Protein AF-A0A526YDB3-F1 (afdb_monomer)

Mean predicted aligned error: 4.97 Å

Foldseek 3Di:
DDDLVVVCVVVVHDSVVSVVVLVVCVVLPQWDQDVPPGIDGDDDPPVVLVVLVVVLVVLLVLLQVLLVVQADPVLVVQLVVLVVQLVVCVVVVNPPSNLVSVLSNSLSSNVSSVPPVSSVVNNSSCVSCSVVVPD

Solvent-accessible surface area (backbone atoms only — not comparable to full-atom values): 7270 Å² total; per-residue (Å²): 119,48,51,51,66,62,51,11,63,74,70,75,49,60,53,65,66,42,50,52,51,52,51,53,36,31,75,54,63,49,27,47,78,43,88,100,67,42,33,33,74,62,79,74,56,70,69,58,51,50,56,51,51,56,56,44,51,55,49,52,50,51,25,47,57,37,14,78,77,56,51,48,76,69,41,51,53,50,33,53,51,27,46,53,48,25,52,51,21,54,74,69,67,35,65,70,56,23,52,57,28,46,54,50,26,53,51,38,38,26,58,22,24,76,38,70,68,59,31,52,52,47,53,51,54,48,64,57,42,47,80,76,70,69,125

Radius of gyration: 17.91 Å; Cα contacts (8 Å, |Δi|>4): 137; chains: 1; bounding box: 37×36×48 Å

pLDDT: mean 93.48, std 6.58, range [51.34, 98.69]

Secondary structure (DSSP, 8-state):
-B-HHHHHHHHT--HHHHHHHHHHHHHTTSEEEETTTEEEE----HHHHHHHHHHHHHHHHHHHHHHHHH--HHHHHHHHHHHHHHHHHHHTT-HHHHHHHHHHHHHHHHHHTT-HHHHHHHHHHHHHHHHHH--

Structure (mmCIF, N/CA/C/O backbone):
data_AF-A0A526YDB3-F1
#
_entry.id   AF-A0A526YDB3-F1
#
loop_
_atom_site.group_PDB
_atom_site.id
_atom_site.type_symbol
_atom_site.label_atom_id
_atom_site.label_alt_id
_atom_site.label_comp_id
_atom_site.label_asym_id
_atom_site.label_entity_id
_atom_site.label_seq_id
_atom_site.pdbx_PDB_ins_code
_atom_site.Cartn_x
_atom_site.Cartn_y
_atom_site.Cartn_z
_atom_site.occupancy
_atom_site.B_iso_or_equiv
_atom_site.auth_seq_id
_atom_site.auth_comp_id
_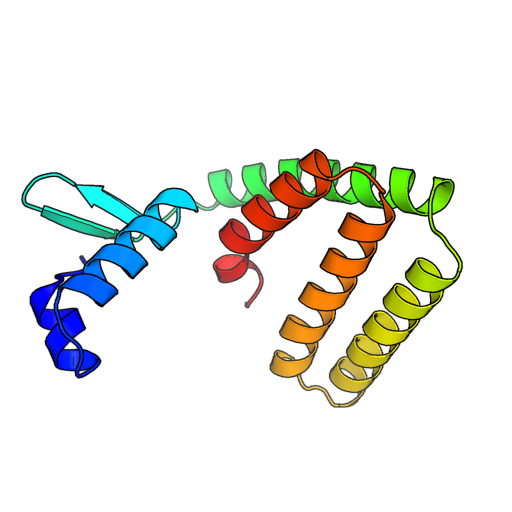atom_site.auth_asym_id
_atom_site.auth_atom_id
_atom_site.pdbx_PDB_model_num
ATOM 1 N N . ARG A 1 1 ? -17.055 -0.868 20.026 1.00 83.81 1 ARG A N 1
ATOM 2 C CA . ARG A 1 1 ? -16.321 0.164 20.805 1.00 83.81 1 ARG A CA 1
ATOM 3 C C . ARG A 1 1 ? -14.997 -0.436 21.244 1.00 83.81 1 ARG A C 1
ATOM 5 O O . ARG A 1 1 ? -15.008 -1.572 21.694 1.00 83.81 1 ARG A O 1
ATOM 12 N N . LEU A 1 2 ? -13.902 0.299 21.093 1.00 86.25 2 LEU A N 1
ATOM 13 C CA . LEU A 1 2 ? -12.552 -0.113 21.462 1.00 86.25 2 LEU A CA 1
ATOM 14 C C . LEU A 1 2 ? -12.124 0.667 22.709 1.00 86.25 2 LEU A C 1
ATOM 16 O O . LEU A 1 2 ? -12.065 1.899 22.688 1.00 86.25 2 LEU A O 1
ATOM 20 N N . ASP A 1 3 ? -11.890 -0.058 23.799 1.00 89.81 3 ASP A N 1
ATOM 21 C CA . ASP A 1 3 ? -11.459 0.490 25.083 1.00 89.81 3 ASP A CA 1
ATOM 22 C C . ASP A 1 3 ? -9.959 0.241 25.283 1.00 89.81 3 ASP A C 1
ATOM 24 O O . ASP A 1 3 ? -9.503 -0.898 25.188 1.00 89.81 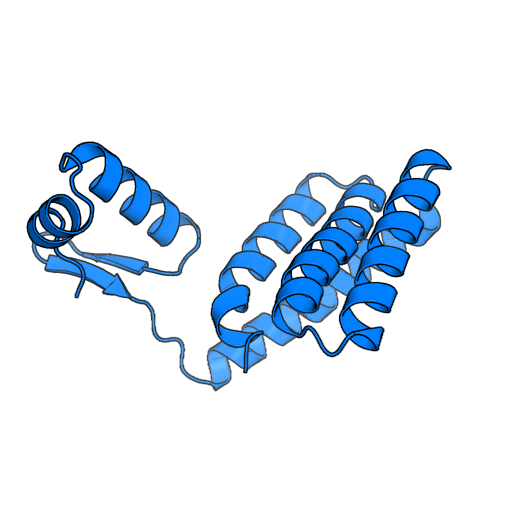3 ASP A O 1
ATOM 28 N N . GLU A 1 4 ? -9.188 1.302 25.543 1.00 89.69 4 GLU A N 1
ATOM 29 C CA . GLU A 1 4 ? -7.726 1.212 25.660 1.00 89.69 4 GLU A CA 1
ATOM 30 C C . GLU A 1 4 ? -7.283 0.231 26.750 1.00 89.69 4 GLU A C 1
ATOM 32 O O . GLU A 1 4 ? -6.298 -0.480 26.565 1.00 89.69 4 GLU A O 1
ATOM 37 N N . VAL A 1 5 ? -7.993 0.193 27.883 1.00 90.31 5 VAL A N 1
ATOM 38 C CA . VAL A 1 5 ? -7.622 -0.647 29.029 1.00 90.31 5 VAL A CA 1
ATOM 39 C C . VAL A 1 5 ? -7.888 -2.107 28.698 1.00 90.31 5 VAL A C 1
ATOM 41 O O . VAL A 1 5 ? -7.014 -2.947 28.890 1.00 90.31 5 VAL A O 1
ATOM 44 N N . GLN A 1 6 ? -9.056 -2.407 28.126 1.00 92.25 6 GLN A N 1
ATOM 45 C CA . GLN A 1 6 ? -9.386 -3.774 27.716 1.00 92.25 6 GLN A CA 1
ATOM 46 C C . GLN A 1 6 ? -8.430 -4.300 26.639 1.00 92.25 6 GLN A C 1
ATOM 48 O O . GLN A 1 6 ? -8.013 -5.456 26.699 1.00 92.25 6 GLN A O 1
ATOM 53 N N . LEU A 1 7 ? -8.058 -3.461 25.667 1.00 93.00 7 LEU A N 1
ATOM 54 C CA . LEU A 1 7 ? -7.099 -3.833 24.626 1.00 93.00 7 LEU A CA 1
ATOM 55 C C . LEU A 1 7 ? -5.690 -4.035 25.198 1.00 93.00 7 LEU A C 1
ATOM 57 O O . LEU A 1 7 ? -5.036 -5.011 24.841 1.00 93.00 7 LEU A O 1
ATOM 61 N N . ALA A 1 8 ? -5.248 -3.171 26.116 1.00 94.12 8 ALA A N 1
ATOM 62 C CA . ALA A 1 8 ? -3.959 -3.304 26.794 1.00 94.12 8 ALA A CA 1
ATOM 63 C C . ALA A 1 8 ? -3.859 -4.641 27.543 1.00 94.12 8 ALA A C 1
ATOM 65 O O . ALA A 1 8 ? -2.905 -5.391 27.347 1.00 94.12 8 ALA A O 1
ATOM 66 N N . THR A 1 9 ? -4.896 -4.995 28.312 1.00 95.50 9 THR A N 1
ATOM 67 C CA . THR A 1 9 ? -4.978 -6.294 28.992 1.00 95.50 9 THR A CA 1
ATOM 68 C C . THR A 1 9 ? -4.987 -7.458 28.004 1.00 95.50 9 THR A C 1
ATOM 70 O O . THR A 1 9 ? -4.236 -8.410 28.188 1.00 95.50 9 THR A O 1
ATOM 73 N N . ARG A 1 10 ? -5.798 -7.388 26.940 1.00 95.06 10 ARG A N 1
ATOM 74 C CA . ARG A 1 10 ? -5.915 -8.466 25.945 1.00 95.06 10 ARG A CA 1
ATOM 75 C C . ARG A 1 10 ? -4.596 -8.762 25.233 1.00 95.06 10 ARG A C 1
ATOM 77 O O . ARG A 1 10 ? -4.306 -9.923 24.970 1.00 95.06 10 ARG A O 1
ATOM 84 N N . PHE A 1 11 ? -3.837 -7.725 24.890 1.00 95.00 11 PHE A N 1
ATOM 85 C CA . PHE A 1 11 ? -2.586 -7.859 24.143 1.00 95.00 11 PHE A CA 1
ATOM 86 C C . PHE A 1 11 ? -1.340 -7.909 25.038 1.00 95.00 11 PHE A C 1
ATOM 88 O O . PHE A 1 11 ? -0.236 -8.015 24.514 1.00 95.00 11 PHE A O 1
ATOM 95 N N . GLY A 1 12 ? -1.491 -7.852 26.367 1.00 95.50 12 GLY A N 1
ATOM 96 C CA . GLY A 1 12 ? -0.369 -7.929 27.309 1.00 95.50 12 GLY A CA 1
ATOM 97 C C . GLY A 1 12 ? 0.593 -6.740 27.224 1.00 95.50 12 GLY A C 1
ATOM 98 O O . GLY A 1 12 ? 1.784 -6.889 27.485 1.00 95.50 12 GLY A O 1
ATOM 99 N N . VAL A 1 13 ? 0.094 -5.563 26.840 1.00 95.94 13 VAL A N 1
ATOM 100 C CA . VAL A 1 13 ? 0.889 -4.340 26.639 1.00 95.94 13 VAL A CA 1
ATOM 101 C C . VAL A 1 13 ? 0.380 -3.197 27.516 1.00 95.94 13 VAL A C 1
ATOM 103 O O . VAL A 1 13 ? -0.687 -3.278 28.120 1.00 95.94 13 VAL A O 1
ATOM 106 N N . SER A 1 14 ? 1.135 -2.098 27.597 1.00 95.25 14 SER A N 1
ATOM 107 C CA . SER A 1 14 ? 0.676 -0.886 28.281 1.00 95.25 14 SER A CA 1
ATOM 108 C C . SER A 1 14 ? -0.348 -0.107 27.437 1.00 95.25 14 SER A C 1
ATOM 110 O O . SER A 1 14 ? -0.604 -0.409 26.272 1.00 95.25 14 SER A O 1
ATOM 112 N N . ARG A 1 15 ? -0.957 0.932 28.019 1.00 93.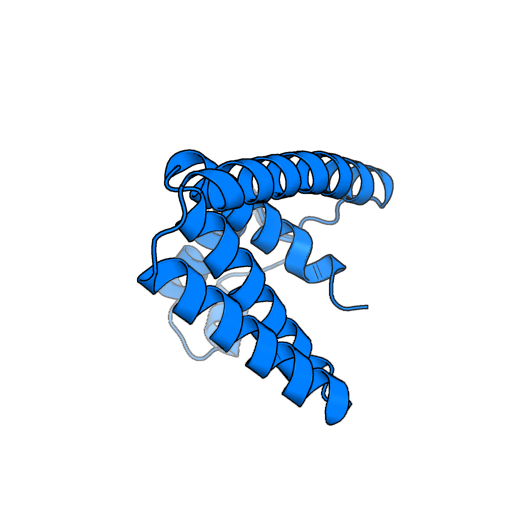44 15 ARG A N 1
ATOM 113 C CA . ARG A 1 15 ? -1.956 1.762 27.320 1.00 93.44 15 ARG A CA 1
ATOM 114 C C . ARG A 1 15 ? -1.366 2.625 26.202 1.00 93.44 15 ARG A C 1
ATOM 116 O O . ARG A 1 15 ? -2.073 2.934 25.249 1.00 93.44 15 ARG A O 1
ATOM 123 N N . THR A 1 16 ? -0.099 3.019 26.312 1.00 93.38 16 THR A N 1
ATOM 124 C CA . THR A 1 16 ? 0.587 3.868 25.326 1.00 93.38 16 THR A CA 1
ATOM 125 C C . THR A 1 16 ? 0.612 3.251 23.919 1.00 93.38 16 THR A C 1
ATOM 127 O O . THR A 1 16 ? 0.058 3.882 23.020 1.00 93.38 16 THR A O 1
ATOM 130 N N . PRO A 1 17 ? 1.123 2.020 23.700 1.00 94.62 17 PRO A N 1
ATOM 131 C CA . PRO A 1 17 ? 1.137 1.407 22.370 1.00 94.62 17 PRO A CA 1
ATOM 132 C C . PRO A 1 17 ? -0.273 1.158 21.821 1.00 94.62 17 PRO A C 1
ATOM 134 O O . PRO A 1 17 ? -0.503 1.283 20.623 1.00 94.62 17 PRO A O 1
ATOM 137 N N . VAL A 1 18 ? -1.252 0.869 22.686 1.00 94.38 18 VAL A N 1
ATOM 138 C CA . VAL A 1 18 ? -2.659 0.746 22.270 1.00 94.38 18 VAL A CA 1
ATOM 139 C C . VAL A 1 18 ? -3.191 2.076 21.745 1.00 94.38 18 VAL A C 1
ATOM 141 O O . VAL A 1 18 ? -3.829 2.119 20.695 1.00 94.38 18 VAL A O 1
ATOM 144 N N . ARG A 1 19 ? -2.927 3.174 22.458 1.00 91.31 19 ARG A N 1
ATOM 145 C CA . ARG A 1 19 ? -3.350 4.512 22.046 1.00 91.31 19 ARG A CA 1
ATOM 146 C C . ARG A 1 19 ? -2.692 4.928 20.732 1.00 91.31 19 ARG A C 1
ATOM 148 O O . ARG A 1 19 ? -3.382 5.452 19.864 1.00 91.31 19 ARG A O 1
ATOM 155 N N . GLU A 1 20 ? -1.399 4.665 20.566 1.00 93.75 20 GLU A N 1
ATOM 156 C CA . GLU A 1 20 ? -0.675 4.929 19.317 1.00 93.75 20 GLU A CA 1
ATOM 157 C C . GLU A 1 20 ? -1.258 4.129 18.147 1.00 93.75 20 GLU A C 1
ATOM 159 O O . GLU A 1 20 ? -1.538 4.704 17.096 1.00 93.75 20 GLU A O 1
ATOM 164 N N . ALA A 1 21 ? -1.546 2.840 18.347 1.00 93.44 21 ALA A N 1
ATOM 165 C CA . ALA A 1 21 ? -2.200 2.012 17.337 1.00 93.44 21 ALA A CA 1
ATOM 166 C C . ALA A 1 21 ? -3.592 2.553 16.962 1.00 93.44 21 ALA A C 1
ATOM 168 O O . ALA A 1 21 ? -3.918 2.660 15.781 1.00 93.44 21 ALA A O 1
ATOM 169 N N . LEU A 1 22 ? -4.405 2.967 17.942 1.00 92.81 22 LEU A N 1
ATOM 170 C CA . LEU A 1 22 ? -5.711 3.586 17.680 1.00 92.81 22 LEU A CA 1
ATOM 171 C C . LEU A 1 22 ? -5.584 4.922 16.932 1.00 92.81 22 LEU A C 1
ATOM 173 O O . LEU A 1 22 ? -6.403 5.208 16.061 1.00 92.81 22 LEU A O 1
ATOM 177 N N . MET A 1 23 ? -4.560 5.727 17.229 1.00 91.38 23 MET A N 1
ATOM 178 C CA . MET A 1 23 ? -4.278 6.963 16.493 1.00 91.38 23 MET A CA 1
ATOM 179 C C . MET A 1 23 ? -3.869 6.684 15.044 1.00 91.38 23 MET A C 1
ATOM 181 O O . MET A 1 23 ? -4.348 7.371 14.143 1.00 91.38 23 MET A O 1
ATOM 185 N N . GLN A 1 24 ? -3.053 5.656 14.801 1.00 90.62 24 GLN A N 1
ATOM 186 C CA . GLN A 1 24 ? -2.693 5.228 13.447 1.00 90.62 24 GLN A CA 1
ATOM 187 C C . GLN A 1 24 ? -3.921 4.741 12.670 1.00 90.62 24 GLN A C 1
ATOM 189 O O . GLN A 1 24 ? -4.136 5.176 11.541 1.00 90.62 24 GLN A O 1
ATOM 194 N N . LEU A 1 25 ? -4.772 3.917 13.290 1.00 90.50 25 LEU A N 1
ATOM 195 C CA . LEU A 1 25 ? -6.034 3.459 12.698 1.00 90.50 25 LEU A CA 1
ATOM 196 C C . LEU A 1 25 ? -6.987 4.625 12.391 1.00 90.50 25 LEU A C 1
ATOM 198 O O . LEU A 1 25 ? -7.702 4.593 11.389 1.00 90.50 25 LEU A O 1
ATOM 202 N N . ASN A 1 26 ? -6.995 5.660 13.235 1.00 90.56 26 ASN A N 1
ATOM 203 C CA . ASN A 1 26 ? -7.793 6.863 13.012 1.00 90.56 26 ASN A CA 1
ATOM 204 C C . ASN A 1 26 ? -7.256 7.679 11.834 1.00 90.56 26 ASN A C 1
ATOM 206 O O . ASN A 1 26 ? -8.033 8.142 11.005 1.00 90.56 26 ASN A O 1
ATOM 210 N N . ALA A 1 27 ? -5.932 7.811 11.721 1.00 86.31 27 ALA A N 1
ATOM 211 C CA . ALA A 1 27 ? -5.289 8.515 10.614 1.00 86.31 27 ALA A CA 1
ATOM 212 C C . ALA A 1 27 ? -5.589 7.872 9.248 1.00 86.31 27 ALA A C 1
ATOM 214 O O . ALA A 1 27 ? -5.742 8.587 8.263 1.00 86.31 27 ALA A O 1
ATOM 215 N N . ILE A 1 28 ? -5.735 6.542 9.191 1.00 83.94 28 ILE A N 1
ATOM 216 C CA . ILE A 1 28 ? -6.11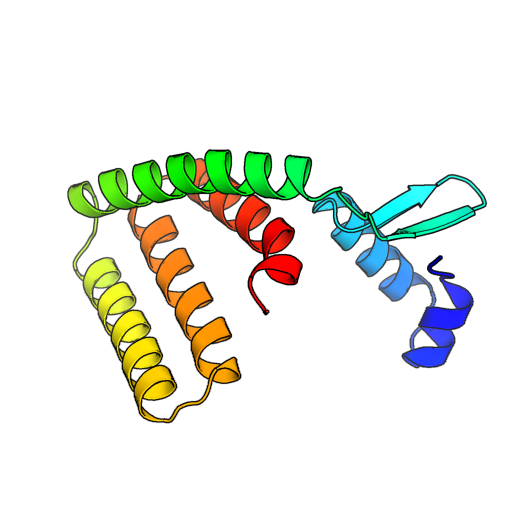8 5.821 7.962 1.00 83.94 28 ILE A CA 1
ATOM 217 C C . ILE A 1 28 ? -7.637 5.632 7.802 1.00 83.94 28 ILE A C 1
ATOM 219 O O . ILE A 1 28 ? -8.085 4.997 6.849 1.00 83.94 28 ILE A O 1
ATOM 223 N N . GLY A 1 29 ? -8.445 6.192 8.708 1.00 84.81 29 GLY A N 1
ATOM 224 C CA . GLY A 1 29 ? -9.904 6.193 8.602 1.00 84.81 29 GLY A CA 1
ATOM 225 C C . GLY A 1 29 ? -10.568 4.832 8.819 1.00 84.81 29 GLY A C 1
ATOM 226 O O . GLY A 1 29 ? -11.626 4.591 8.236 1.00 84.81 29 GLY A O 1
ATOM 227 N N . LEU A 1 30 ? -9.966 3.960 9.638 1.00 86.75 30 LEU A N 1
ATOM 228 C CA . LEU A 1 30 ? -10.556 2.684 10.075 1.00 86.75 30 LEU A CA 1
ATOM 229 C C . LEU A 1 30 ? -11.271 2.791 11.426 1.00 86.75 30 LEU A C 1
ATOM 231 O O . LEU A 1 30 ? -12.194 2.028 11.712 1.00 86.75 30 LEU A O 1
ATOM 235 N N . VAL A 1 31 ? -10.859 3.739 12.267 1.00 91.81 31 VAL A N 1
ATOM 236 C CA . VAL A 1 31 ? -11.551 4.056 13.520 1.00 91.81 31 VAL A CA 1
ATOM 237 C C . VAL A 1 31 ? -11.773 5.557 13.640 1.00 91.81 31 VAL A C 1
ATOM 239 O O . VAL A 1 31 ? -11.067 6.352 13.032 1.00 91.81 31 VAL A O 1
ATOM 242 N N . GLU A 1 32 ? -12.741 5.940 14.457 1.00 90.44 32 GLU A N 1
ATOM 243 C CA . GLU A 1 32 ? -12.999 7.313 14.864 1.00 90.44 32 GLU A CA 1
ATOM 244 C C . GLU A 1 32 ? -12.743 7.430 16.372 1.00 90.44 32 GLU A C 1
ATOM 246 O O . GLU A 1 32 ? -13.378 6.737 17.178 1.00 90.44 32 GLU A O 1
ATOM 251 N N . ILE A 1 33 ? -11.808 8.293 16.774 1.00 89.69 33 ILE A N 1
ATOM 252 C CA . ILE A 1 33 ? -11.558 8.595 18.189 1.00 89.69 33 ILE A CA 1
ATOM 253 C C . ILE A 1 33 ? -12.548 9.663 18.654 1.00 89.69 33 ILE A C 1
ATOM 255 O O . ILE A 1 33 ? -12.489 10.815 18.228 1.00 89.69 33 ILE A O 1
ATOM 259 N N . ARG A 1 34 ? -13.435 9.300 19.587 1.00 85.56 34 ARG A N 1
ATOM 260 C CA . ARG A 1 34 ? -14.429 10.218 20.156 1.00 85.56 34 ARG A CA 1
ATOM 261 C C . ARG A 1 34 ? -14.036 10.660 21.570 1.00 85.56 34 ARG A C 1
ATOM 263 O O . ARG A 1 34 ? -13.762 9.802 22.420 1.00 85.56 34 ARG A O 1
ATOM 270 N N . PRO A 1 35 ? -14.070 11.972 21.884 1.00 80.06 35 PRO A N 1
ATOM 271 C CA . PRO A 1 35 ? -13.769 12.468 23.225 1.00 80.06 35 PRO A CA 1
ATOM 272 C C . PRO A 1 35 ? -14.591 11.745 24.297 1.00 80.06 35 PRO A C 1
ATOM 274 O O . PRO A 1 35 ? -15.810 11.622 24.179 1.00 80.06 35 PRO A O 1
ATOM 277 N N . ARG A 1 36 ? -13.918 11.251 25.346 1.00 76.06 36 ARG A N 1
ATOM 278 C CA . ARG A 1 36 ? -14.516 10.525 26.491 1.00 76.06 36 ARG A CA 1
ATOM 279 C C . ARG A 1 36 ? -15.270 9.228 26.140 1.00 76.06 36 ARG A C 1
ATOM 281 O O . ARG A 1 36 ? -15.879 8.635 27.023 1.00 76.06 36 ARG A O 1
ATOM 288 N N . ARG A 1 37 ? -15.246 8.777 24.880 1.00 69.62 37 ARG A N 1
ATOM 289 C CA . ARG A 1 37 ? -15.980 7.586 24.406 1.00 69.62 37 ARG A CA 1
ATOM 290 C C . ARG A 1 37 ? -15.077 6.479 23.852 1.00 69.62 37 ARG A C 1
ATOM 292 O O . ARG A 1 37 ? -15.569 5.381 23.588 1.00 69.62 37 ARG A O 1
ATOM 299 N N . GLY A 1 38 ? -13.772 6.732 23.752 1.00 83.00 38 GLY A N 1
ATOM 300 C CA . GLY A 1 38 ? -12.796 5.795 23.192 1.00 83.00 38 GLY A CA 1
ATOM 301 C C . GLY A 1 38 ? -12.826 5.795 21.664 1.00 83.00 38 GLY A C 1
ATOM 302 O O . GLY A 1 38 ? -13.278 6.765 21.053 1.00 83.00 38 GLY A O 1
ATOM 303 N N . ALA A 1 39 ? -12.351 4.713 21.048 1.00 90.94 39 ALA A N 1
ATOM 304 C CA . ALA A 1 39 ? -12.362 4.560 19.595 1.00 90.94 39 ALA A CA 1
ATOM 305 C C . ALA A 1 39 ? -13.555 3.709 19.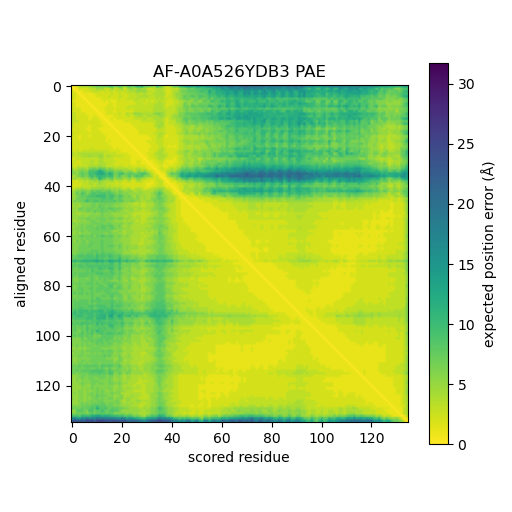125 1.00 90.94 39 ALA A C 1
ATOM 307 O O . ALA A 1 39 ? -13.983 2.758 19.790 1.00 90.94 39 ALA A O 1
ATOM 308 N N . VAL A 1 40 ? -14.112 4.046 17.966 1.00 91.06 40 VAL A N 1
ATOM 309 C CA . VAL A 1 40 ? -15.213 3.316 17.321 1.00 91.06 40 VAL A CA 1
ATOM 310 C C . VAL A 1 40 ? -14.754 2.881 15.937 1.00 91.06 40 VAL A C 1
ATOM 312 O O . VAL A 1 40 ? -14.165 3.679 15.225 1.00 91.06 40 VAL A O 1
ATOM 315 N N . VAL A 1 41 ? -14.993 1.622 15.568 1.00 89.62 41 VAL A N 1
ATOM 316 C CA . VAL A 1 41 ? -14.692 1.129 14.216 1.00 89.62 41 VAL A CA 1
ATOM 317 C C . VAL A 1 41 ? -15.627 1.817 13.229 1.00 89.62 41 VAL A C 1
ATOM 319 O O . VAL A 1 41 ? -16.825 1.913 13.493 1.00 89.62 41 VAL A O 1
ATOM 322 N N . ILE A 1 42 ? -15.073 2.323 12.131 1.00 87.50 42 ILE A N 1
ATOM 323 C CA . ILE A 1 42 ? -15.863 2.912 11.054 1.00 87.50 42 ILE A CA 1
ATOM 324 C C . ILE A 1 42 ? -16.518 1.774 10.272 1.00 87.50 42 ILE A C 1
ATOM 326 O O . ILE A 1 42 ? -15.844 0.836 9.855 1.00 87.50 42 ILE A O 1
ATOM 330 N N . ASP A 1 43 ? -17.828 1.882 10.076 1.00 83.75 43 ASP A N 1
ATOM 331 C CA . ASP A 1 43 ? -18.618 0.983 9.237 1.00 83.75 43 ASP A CA 1
ATOM 332 C C . ASP A 1 43 ? -19.212 1.808 8.083 1.00 83.75 43 ASP A C 1
ATOM 334 O O . ASP A 1 43 ? -20.274 2.423 8.231 1.00 83.75 43 ASP A O 1
ATOM 338 N N . PRO A 1 44 ? -18.466 1.978 6.975 1.00 84.25 44 PRO A N 1
ATOM 339 C CA . PRO A 1 44 ? -18.973 2.670 5.810 1.00 84.25 44 PRO A CA 1
ATOM 340 C C . PRO A 1 44 ? -20.050 1.795 5.169 1.00 84.25 44 PRO A C 1
ATOM 342 O O . PRO A 1 44 ? -19.811 0.636 4.841 1.00 84.25 44 PRO A O 1
ATOM 345 N N . GLY A 1 45 ? -21.236 2.364 4.952 1.00 89.88 45 GLY A N 1
ATOM 346 C CA . GLY A 1 45 ? -22.280 1.667 4.205 1.00 89.88 45 GLY A CA 1
ATOM 347 C C . GLY A 1 45 ? -21.795 1.266 2.799 1.00 89.88 45 GLY A C 1
ATOM 348 O O . GLY A 1 45 ? -20.900 1.926 2.257 1.00 89.88 45 GLY A O 1
ATOM 349 N N . PRO A 1 46 ? -22.406 0.247 2.164 1.00 90.62 46 PRO A N 1
ATOM 350 C CA . PRO A 1 46 ? -21.946 -0.305 0.885 1.00 90.62 46 PRO A CA 1
ATOM 351 C C . PRO A 1 46 ? -21.704 0.751 -0.199 1.00 90.62 46 PRO A C 1
ATOM 353 O O . PRO A 1 46 ? -20.700 0.701 -0.899 1.00 90.62 46 PRO A O 1
ATOM 356 N N . HIS A 1 47 ? -22.574 1.761 -0.284 1.00 94.06 47 HIS A N 1
ATOM 357 C CA . HIS A 1 47 ? -22.435 2.862 -1.238 1.00 94.06 47 HIS A CA 1
ATOM 358 C C . HIS A 1 47 ? -21.096 3.602 -1.109 1.00 94.06 47 HIS A C 1
ATOM 360 O O . HIS A 1 47 ? -20.430 3.843 -2.110 1.00 94.06 47 HIS A O 1
ATOM 366 N N . ARG A 1 48 ? -20.654 3.890 0.120 1.00 92.69 48 ARG A N 1
ATOM 367 C CA . ARG A 1 48 ? -19.384 4.580 0.361 1.00 92.69 48 ARG A CA 1
ATOM 368 C C . ARG A 1 48 ? -18.182 3.709 0.003 1.00 92.69 48 ARG A C 1
ATOM 370 O O . ARG A 1 48 ? -17.164 4.229 -0.442 1.00 92.69 48 ARG A O 1
ATOM 377 N N . ILE A 1 49 ? -18.294 2.397 0.198 1.00 92.75 49 ILE A N 1
ATOM 378 C CA . ILE A 1 49 ? -17.259 1.444 -0.215 1.00 92.75 49 ILE A CA 1
ATOM 379 C C . ILE A 1 49 ? -17.130 1.452 -1.743 1.00 92.75 49 ILE A C 1
ATOM 381 O O . ILE A 1 49 ? -16.010 1.518 -2.245 1.00 92.75 49 ILE A O 1
ATOM 385 N N . PHE A 1 50 ? -18.249 1.467 -2.477 1.00 94.50 50 PHE A N 1
ATOM 386 C CA . PHE A 1 50 ? -18.232 1.593 -3.938 1.00 94.50 50 PHE A CA 1
ATOM 387 C C . PHE A 1 50 ? -17.560 2.891 -4.401 1.00 94.50 50 PHE A C 1
ATOM 389 O O . PHE A 1 50 ? -16.626 2.811 -5.192 1.00 94.50 50 PHE A O 1
ATOM 396 N N . GLU A 1 51 ? -17.928 4.050 -3.842 1.00 96.00 51 GLU A N 1
ATOM 397 C CA . GLU A 1 51 ? -17.268 5.336 -4.154 1.00 96.00 51 GLU A CA 1
ATOM 398 C C . GLU A 1 51 ? -15.746 5.269 -3.939 1.00 96.00 51 GLU A C 1
ATOM 400 O O . GLU A 1 51 ? -14.951 5.794 -4.718 1.00 96.00 51 GLU A O 1
ATOM 405 N N . MET A 1 52 ? -15.309 4.608 -2.864 1.00 94.94 52 MET A N 1
ATOM 406 C CA . MET A 1 52 ? -13.886 4.439 -2.581 1.00 94.94 52 MET A CA 1
ATOM 407 C C . MET A 1 52 ? -13.191 3.546 -3.616 1.00 94.94 52 MET A C 1
ATOM 409 O O . MET A 1 52 ? -12.048 3.831 -3.971 1.00 94.94 52 MET A O 1
ATOM 413 N N . PHE A 1 53 ? -13.849 2.494 -4.111 1.00 95.62 53 PHE A N 1
ATOM 414 C CA . PHE A 1 53 ? -13.319 1.666 -5.199 1.00 95.62 53 PHE A CA 1
ATOM 415 C C . PHE A 1 53 ? -13.287 2.404 -6.542 1.00 95.62 53 PHE A C 1
ATOM 417 O O . PHE A 1 53 ? -12.332 2.211 -7.290 1.00 95.62 53 PHE A O 1
ATOM 424 N N . GLU A 1 54 ? -14.255 3.277 -6.830 1.00 97.44 54 GLU A N 1
ATOM 425 C CA . GLU A 1 54 ? -14.238 4.132 -8.027 1.00 97.44 54 GLU A CA 1
ATOM 426 C C . GLU A 1 54 ? -13.010 5.050 -8.026 1.00 97.44 54 GLU A C 1
ATOM 428 O O . GLU A 1 54 ? -12.239 5.067 -8.983 1.00 97.44 54 GLU A O 1
ATOM 433 N N . VAL A 1 55 ? -12.758 5.746 -6.912 1.00 97.88 55 VAL A N 1
ATOM 434 C CA . VAL A 1 55 ? -11.554 6.583 -6.763 1.00 97.88 55 VAL A CA 1
ATOM 435 C C . VAL A 1 55 ? -10.282 5.740 -6.858 1.00 97.88 55 VAL A C 1
ATOM 437 O O . VAL A 1 55 ? -9.296 6.161 -7.461 1.00 97.88 55 VAL A O 1
ATOM 440 N N . MET A 1 56 ? -10.291 4.540 -6.278 1.00 97.44 56 MET A N 1
ATOM 441 C CA . MET A 1 56 ? -9.145 3.641 -6.333 1.00 97.44 56 MET A CA 1
ATOM 442 C C . MET A 1 56 ? -8.805 3.219 -7.760 1.00 97.44 56 MET A C 1
ATOM 444 O O . MET A 1 56 ? -7.630 3.212 -8.116 1.00 97.44 56 MET A O 1
ATOM 448 N N . ALA A 1 57 ? -9.812 2.904 -8.577 1.00 97.50 57 ALA A N 1
ATOM 449 C CA . ALA A 1 57 ? -9.611 2.524 -9.970 1.00 97.50 57 ALA A CA 1
ATOM 450 C C . ALA A 1 57 ? -8.890 3.630 -10.760 1.00 97.50 57 ALA A C 1
ATOM 452 O O . ALA A 1 57 ? -7.938 3.343 -11.484 1.00 97.50 57 ALA A O 1
ATOM 453 N N . GLU A 1 58 ? -9.271 4.893 -10.555 1.00 98.38 58 GLU A N 1
ATOM 454 C CA . GLU A 1 58 ? -8.622 6.043 -11.199 1.00 98.38 58 GLU A CA 1
ATOM 455 C C . GLU A 1 58 ? -7.174 6.244 -10.725 1.00 98.38 58 GLU A C 1
ATOM 457 O O . GLU A 1 58 ? -6.268 6.460 -11.535 1.00 98.38 58 GLU A O 1
ATOM 462 N N . LEU A 1 59 ? -6.924 6.130 -9.415 1.00 98.38 59 LEU A N 1
ATOM 463 C CA . LEU A 1 59 ? -5.574 6.262 -8.860 1.00 98.38 59 LEU A CA 1
ATOM 464 C C . LEU A 1 59 ? -4.644 5.138 -9.334 1.00 98.38 59 LEU A C 1
ATOM 466 O O . LEU A 1 59 ? -3.512 5.405 -9.748 1.00 98.38 59 LEU A O 1
ATOM 470 N N . GLU A 1 60 ? -5.110 3.888 -9.311 1.00 98.00 60 GLU A N 1
ATOM 471 C CA . GLU A 1 60 ? -4.336 2.743 -9.797 1.00 98.00 60 GLU A CA 1
ATOM 472 C C . GLU A 1 60 ? -4.124 2.804 -11.315 1.00 98.00 60 GLU A C 1
ATOM 474 O O . GLU A 1 60 ? -3.023 2.513 -11.786 1.00 98.00 60 GLU A O 1
ATOM 479 N N . GLY A 1 61 ? -5.126 3.250 -12.079 1.00 98.44 61 GLY A N 1
ATOM 480 C CA . GLY A 1 61 ? -5.015 3.467 -13.521 1.00 98.44 61 GLY A CA 1
ATOM 481 C C . GLY A 1 61 ? -3.961 4.520 -13.871 1.00 98.44 61 GLY A C 1
ATOM 482 O O . GLY A 1 61 ? -3.104 4.292 -14.734 1.00 98.44 61 GLY A O 1
ATOM 483 N N . LEU A 1 62 ? -3.953 5.649 -13.154 1.00 98.69 62 LEU A N 1
ATOM 484 C CA . LEU A 1 62 ? -2.917 6.670 -13.300 1.00 98.69 62 LEU A CA 1
ATOM 485 C C . LEU A 1 62 ? -1.533 6.127 -12.919 1.00 98.69 62 LEU A C 1
ATOM 487 O O . LEU A 1 62 ? -0.567 6.353 -13.653 1.00 98.69 62 LEU A O 1
ATOM 491 N N . ALA A 1 63 ? -1.429 5.387 -11.811 1.00 98.62 63 ALA A N 1
ATOM 492 C CA . ALA A 1 63 ? -0.170 4.792 -11.369 1.00 98.62 63 ALA A CA 1
ATOM 493 C C . ALA A 1 63 ? 0.383 3.813 -12.413 1.00 98.62 63 ALA A C 1
ATOM 495 O O . ALA A 1 63 ? 1.559 3.906 -12.762 1.00 98.62 63 ALA A O 1
ATOM 496 N N . GLY A 1 64 ? -0.464 2.946 -12.974 1.00 98.44 64 GLY A N 1
ATOM 497 C CA . GLY A 1 64 ? -0.096 2.021 -14.046 1.00 98.44 64 GLY A CA 1
ATOM 498 C C . GLY A 1 64 ? 0.351 2.735 -15.324 1.00 98.44 64 GLY A C 1
ATOM 499 O O . GLY A 1 64 ? 1.395 2.401 -15.884 1.00 98.44 64 GLY A O 1
ATOM 500 N N . SER A 1 65 ? -0.380 3.768 -15.758 1.00 98.62 65 SER A N 1
ATOM 501 C CA . SER A 1 65 ? -0.032 4.571 -16.942 1.00 98.62 65 SER A CA 1
ATOM 502 C C . SER A 1 65 ? 1.317 5.284 -16.792 1.00 98.62 65 SER A C 1
ATOM 504 O O . SER A 1 65 ? 2.136 5.289 -17.716 1.00 98.62 65 SER A O 1
ATOM 506 N N . LEU A 1 66 ? 1.579 5.867 -15.619 1.00 98.69 66 LEU A N 1
ATOM 507 C CA . LEU A 1 66 ? 2.862 6.498 -15.321 1.00 98.69 66 LEU A CA 1
ATOM 508 C C . LEU A 1 66 ? 3.984 5.467 -15.203 1.00 98.69 66 LEU A C 1
ATOM 510 O O . LEU A 1 66 ? 5.059 5.699 -15.755 1.00 98.69 66 LEU A O 1
ATOM 514 N N . ALA A 1 67 ? 3.729 4.330 -14.551 1.00 98.56 67 ALA A N 1
ATOM 515 C CA . ALA A 1 67 ? 4.700 3.251 -14.416 1.00 98.56 67 ALA A CA 1
ATOM 516 C C . ALA A 1 67 ? 5.143 2.731 -15.781 1.00 98.56 67 ALA A C 1
ATOM 518 O O . ALA A 1 67 ? 6.335 2.697 -16.065 1.00 98.56 67 ALA A O 1
ATOM 519 N N . ALA A 1 68 ? 4.200 2.453 -16.683 1.00 98.12 68 ALA A N 1
ATOM 520 C CA . ALA A 1 68 ? 4.499 1.996 -18.038 1.00 98.12 68 ALA A CA 1
ATOM 521 C C . ALA A 1 68 ? 5.415 2.954 -18.825 1.00 98.12 68 ALA A C 1
ATOM 523 O O . ALA A 1 68 ? 6.168 2.514 -19.689 1.00 98.12 68 ALA A O 1
ATOM 524 N N . ARG A 1 69 ? 5.371 4.261 -18.532 1.00 98.06 69 ARG A N 1
ATOM 525 C CA . ARG A 1 69 ? 6.196 5.282 -19.201 1.00 98.06 69 ARG A CA 1
ATOM 526 C C . ARG A 1 69 ? 7.536 5.548 -18.516 1.00 98.06 69 ARG A C 1
ATOM 528 O O . ARG A 1 69 ? 8.414 6.124 -19.150 1.00 98.06 69 ARG A O 1
ATOM 535 N N . ARG A 1 70 ? 7.660 5.234 -17.225 1.00 98.12 70 ARG A N 1
ATOM 536 C CA . ARG A 1 70 ? 8.765 5.695 -16.367 1.00 98.12 70 ARG A CA 1
ATOM 537 C C . ARG A 1 70 ? 9.583 4.572 -15.743 1.00 98.12 70 ARG A C 1
ATOM 539 O O . ARG A 1 70 ? 10.606 4.873 -15.138 1.00 98.12 70 ARG A O 1
ATOM 546 N N . PHE A 1 71 ? 9.132 3.324 -15.843 1.00 97.38 71 PHE A N 1
ATOM 547 C CA . PHE A 1 71 ? 9.789 2.208 -15.176 1.00 97.38 71 PHE A CA 1
ATOM 548 C C . PHE A 1 71 ? 11.258 2.069 -15.604 1.00 97.38 71 PHE A C 1
ATOM 550 O O . PHE A 1 71 ? 11.630 2.304 -16.754 1.00 97.38 71 PH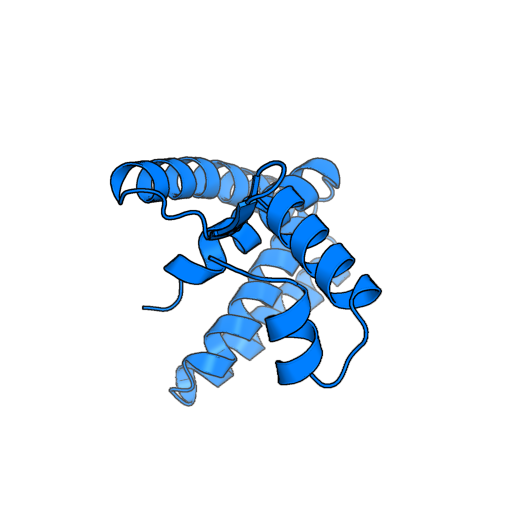E A O 1
ATOM 557 N N . THR A 1 72 ? 12.082 1.643 -14.655 1.00 98.56 72 THR A N 1
ATOM 558 C CA . THR A 1 72 ? 13.473 1.229 -14.856 1.00 98.56 72 THR A CA 1
ATOM 559 C C . THR A 1 72 ? 13.569 -0.296 -14.961 1.00 98.56 72 THR A C 1
ATOM 561 O O . THR A 1 72 ? 12.650 -1.018 -14.571 1.00 98.56 72 THR A O 1
ATOM 564 N N . ASP A 1 73 ? 14.706 -0.834 -15.406 1.00 98.25 73 ASP A N 1
ATOM 565 C CA . ASP A 1 73 ? 14.917 -2.293 -15.416 1.00 98.25 73 ASP A CA 1
ATOM 566 C C . ASP A 1 73 ? 14.806 -2.924 -14.014 1.00 98.25 73 ASP A C 1
ATOM 568 O O . ASP A 1 73 ? 14.343 -4.061 -13.865 1.00 98.25 73 ASP A O 1
ATOM 572 N N . ALA A 1 74 ? 15.170 -2.171 -12.970 1.00 98.38 74 ALA A N 1
ATOM 573 C CA . ALA A 1 74 ? 14.996 -2.585 -11.580 1.00 98.38 74 ALA A CA 1
ATOM 574 C C . ALA A 1 74 ? 13.508 -2.665 -11.190 1.00 98.38 74 ALA A C 1
ATOM 576 O O . ALA A 1 74 ? 13.084 -3.641 -10.563 1.00 98.38 74 ALA A O 1
ATOM 577 N N . ASP A 1 75 ? 12.699 -1.692 -11.618 1.00 98.38 75 ASP A N 1
ATOM 578 C CA . ASP A 1 75 ? 11.248 -1.710 -11.407 1.00 98.38 75 ASP A CA 1
ATOM 579 C C . ASP A 1 75 ? 10.610 -2.897 -12.128 1.00 98.38 75 ASP A C 1
ATOM 581 O O . ASP A 1 75 ? 9.837 -3.643 -11.530 1.00 98.38 75 ASP A O 1
ATOM 585 N N . ARG A 1 76 ? 10.989 -3.131 -13.393 1.00 97.81 76 ARG A N 1
ATOM 586 C CA . ARG A 1 76 ? 10.510 -4.276 -14.179 1.00 97.81 76 ARG A CA 1
ATOM 587 C C . ARG A 1 76 ? 10.811 -5.593 -13.476 1.00 97.81 76 ARG A C 1
ATOM 589 O O . ARG A 1 76 ? 9.927 -6.436 -13.354 1.00 97.81 76 ARG A O 1
ATOM 596 N N . THR A 1 77 ? 12.041 -5.759 -12.997 1.00 98.38 77 THR A N 1
ATOM 597 C CA . THR A 1 77 ? 12.457 -6.955 -12.251 1.00 98.38 77 THR A CA 1
ATOM 598 C C . THR A 1 77 ? 11.607 -7.140 -10.993 1.00 98.38 77 THR A C 1
ATOM 600 O O . THR A 1 77 ? 11.125 -8.239 -10.729 1.00 98.38 77 THR A O 1
ATOM 603 N N . THR A 1 78 ? 11.362 -6.058 -10.252 1.00 98.38 78 THR A N 1
ATOM 604 C CA . THR A 1 78 ? 10.558 -6.081 -9.021 1.00 98.38 78 THR A CA 1
ATOM 605 C C . THR A 1 78 ? 9.095 -6.433 -9.293 1.00 98.38 78 THR A C 1
ATOM 607 O O . THR A 1 78 ? 8.531 -7.276 -8.596 1.00 98.38 78 THR A O 1
ATOM 610 N N . ILE A 1 79 ? 8.486 -5.829 -10.318 1.00 98.44 79 ILE A N 1
ATOM 611 C CA . ILE A 1 79 ? 7.095 -6.088 -10.715 1.00 98.44 79 ILE A CA 1
ATOM 612 C C . ILE A 1 79 ? 6.931 -7.541 -11.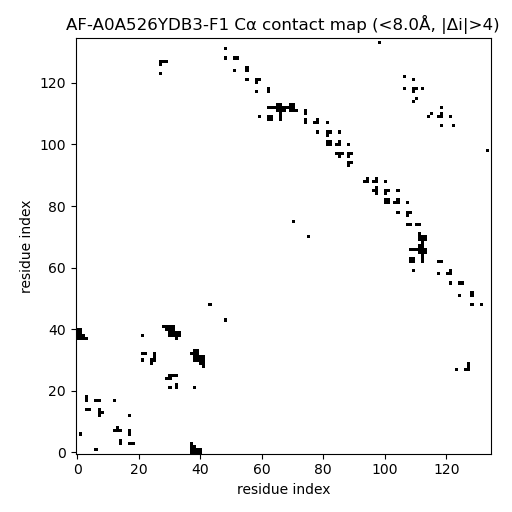170 1.00 98.44 79 ILE A C 1
ATOM 614 O O . ILE A 1 79 ? 6.010 -8.217 -10.718 1.00 98.44 79 ILE A O 1
ATOM 618 N N . LEU A 1 80 ? 7.830 -8.040 -12.024 1.00 98.38 80 LEU A N 1
ATOM 619 C CA . LEU A 1 80 ? 7.767 -9.417 -12.524 1.00 98.38 80 LEU A CA 1
ATOM 620 C C . LEU A 1 80 ? 7.966 -10.444 -11.407 1.00 98.38 80 LEU A C 1
ATOM 622 O O . LEU A 1 80 ? 7.266 -11.452 -11.384 1.00 98.38 80 LEU A O 1
ATOM 626 N N . ALA A 1 81 ? 8.872 -10.183 -10.462 1.00 98.50 81 ALA A N 1
ATOM 627 C CA . ALA A 1 81 ? 9.043 -11.044 -9.297 1.00 98.50 81 ALA A CA 1
ATOM 628 C C . ALA A 1 81 ? 7.765 -11.091 -8.443 1.00 98.50 81 ALA A C 1
ATOM 630 O O . ALA A 1 81 ? 7.290 -12.175 -8.120 1.00 98.50 81 ALA A O 1
ATOM 631 N N . ALA A 1 82 ? 7.164 -9.935 -8.138 1.00 98.25 82 ALA A N 1
ATOM 632 C CA . ALA A 1 82 ? 5.923 -9.883 -7.364 1.00 98.25 82 ALA A CA 1
ATOM 633 C C . ALA A 1 82 ? 4.739 -10.548 -8.094 1.00 98.25 82 ALA A C 1
ATOM 635 O O . ALA A 1 82 ? 3.926 -11.217 -7.462 1.00 98.25 82 ALA A O 1
ATOM 636 N N . HIS A 1 83 ? 4.660 -10.419 -9.422 1.00 98.38 83 HIS A N 1
ATOM 637 C CA . HIS A 1 83 ? 3.663 -11.123 -10.231 1.00 98.38 83 HIS A CA 1
ATOM 638 C C . HIS A 1 83 ? 3.848 -12.643 -10.167 1.00 98.38 83 HIS A C 1
ATOM 640 O O . HIS A 1 83 ? 2.888 -13.374 -9.945 1.00 98.38 83 HIS A O 1
ATOM 646 N N . ALA A 1 84 ? 5.087 -13.122 -10.297 1.00 98.50 84 ALA A N 1
ATOM 647 C CA . ALA A 1 84 ? 5.385 -14.546 -10.197 1.00 98.50 84 ALA A CA 1
ATOM 648 C C . ALA A 1 84 ? 5.043 -15.111 -8.807 1.00 98.50 84 ALA A C 1
ATOM 650 O O . ALA A 1 84 ? 4.683 -16.281 -8.693 1.00 98.50 84 ALA A O 1
ATOM 651 N N . ASP A 1 85 ? 5.168 -14.310 -7.745 1.00 98.19 85 ASP A N 1
ATOM 652 C CA . ASP A 1 85 ? 4.726 -14.682 -6.394 1.00 98.19 85 ASP A CA 1
ATOM 653 C C . ASP A 1 85 ? 3.195 -14.870 -6.368 1.00 98.19 85 ASP A C 1
ATOM 655 O O . ASP A 1 85 ? 2.716 -15.929 -5.957 1.00 98.19 85 ASP A O 1
ATOM 659 N N . CYS A 1 86 ? 2.440 -13.926 -6.950 1.00 97.75 86 CYS A N 1
ATOM 660 C CA . CYS A 1 86 ? 0.982 -14.033 -7.102 1.00 97.75 86 CYS A CA 1
ATOM 661 C C . CYS A 1 86 ? 0.569 -15.297 -7.874 1.00 97.75 86 CYS A C 1
ATOM 663 O O . CYS A 1 86 ? -0.343 -16.008 -7.455 1.00 97.75 86 CYS A O 1
ATOM 665 N N . GLU A 1 87 ? 1.239 -15.607 -8.987 1.00 98.25 87 GLU A N 1
ATOM 666 C CA . GLU A 1 87 ? 0.939 -16.794 -9.799 1.00 98.25 87 GLU A CA 1
ATOM 667 C C . GLU A 1 87 ? 1.154 -18.096 -9.023 1.00 98.25 87 GLU A C 1
ATOM 669 O O . GLU A 1 87 ? 0.348 -19.024 -9.137 1.00 98.25 87 GLU A O 1
ATOM 674 N N . ARG A 1 88 ? 2.207 -18.171 -8.197 1.00 98.31 88 ARG A N 1
ATOM 675 C CA . ARG A 1 88 ? 2.469 -19.346 -7.353 1.00 98.31 88 ARG A CA 1
ATOM 676 C C . ARG A 1 88 ? 1.391 -19.520 -6.291 1.00 98.31 88 ARG A C 1
ATOM 678 O O . ARG A 1 88 ? 0.862 -20.622 -6.160 1.00 98.31 88 ARG A O 1
ATOM 685 N N . SER A 1 89 ? 1.029 -18.448 -5.592 1.00 97.44 89 SER A N 1
ATOM 686 C CA . SER A 1 89 ? -0.015 -18.479 -4.562 1.00 97.44 89 SER A CA 1
ATOM 687 C C . SER A 1 89 ? -1.391 -18.807 -5.150 1.00 97.44 89 SER A C 1
ATOM 689 O O . SER A 1 89 ? -2.116 -19.641 -4.609 1.00 97.44 89 SER A O 1
ATOM 691 N N . SER A 1 90 ? -1.712 -18.254 -6.325 1.00 96.44 90 SER A N 1
ATOM 692 C CA . SER A 1 90 ? -2.930 -18.592 -7.070 1.00 96.44 90 SER A CA 1
ATOM 693 C C . SER A 1 90 ? -2.956 -20.065 -7.494 1.00 96.44 90 SER A C 1
ATOM 695 O O . SER A 1 90 ? -3.947 -20.754 -7.256 1.00 96.44 90 SER A O 1
ATOM 697 N N . SER A 1 91 ? -1.853 -20.579 -8.048 1.00 97.19 91 SER A N 1
ATOM 698 C CA . SER A 1 91 ? -1.746 -21.979 -8.489 1.00 97.19 91 SER A CA 1
ATOM 699 C C . SER A 1 91 ? -1.832 -22.976 -7.331 1.00 97.19 91 SER A C 1
ATOM 701 O O . SER A 1 91 ? -2.310 -24.094 -7.510 1.00 97.19 91 SER A O 1
ATOM 703 N N . ALA A 1 92 ? -1.381 -22.576 -6.141 1.00 96.81 92 ALA A N 1
ATOM 704 C CA . ALA A 1 92 ? -1.494 -23.364 -4.918 1.00 96.81 92 ALA A CA 1
ATOM 705 C C . ALA A 1 92 ? -2.898 -23.311 -4.283 1.00 96.81 92 ALA A C 1
ATOM 707 O O . ALA A 1 92 ? -3.159 -24.052 -3.337 1.00 96.81 92 ALA A O 1
ATOM 708 N N . GLY A 1 93 ? -3.797 -22.447 -4.775 1.00 95.38 93 GLY A N 1
ATOM 709 C CA . GLY A 1 93 ? -5.100 -22.197 -4.154 1.00 95.38 93 GLY A CA 1
ATOM 710 C C . GLY A 1 93 ? -5.005 -21.495 -2.794 1.00 95.38 93 GLY A C 1
ATOM 711 O O . GLY A 1 93 ? -5.965 -21.521 -2.027 1.00 95.38 93 GLY A O 1
ATOM 712 N N . ASP A 1 94 ? -3.861 -20.880 -2.484 1.00 95.25 94 ASP A N 1
ATOM 713 C CA . ASP A 1 94 ? -3.632 -20.171 -1.228 1.00 95.25 94 ASP A CA 1
ATOM 714 C C . ASP A 1 94 ? -4.101 -18.718 -1.371 1.00 95.25 94 ASP A C 1
ATOM 716 O O . ASP A 1 94 ? -3.352 -17.818 -1.762 1.00 95.25 94 ASP A O 1
ATOM 720 N N . SER A 1 95 ? -5.386 -18.493 -1.086 1.00 91.81 95 SER A N 1
ATOM 721 C CA . SER A 1 95 ? -6.008 -17.166 -1.147 1.00 91.81 95 SER A CA 1
ATOM 722 C C . SER A 1 95 ? -5.368 -16.164 -0.187 1.00 91.81 95 SER A C 1
ATOM 724 O O . SER A 1 95 ? -5.361 -14.963 -0.460 1.00 91.81 95 SER A O 1
ATOM 726 N N . ASP A 1 96 ? -4.837 -16.648 0.936 1.00 91.81 96 ASP A N 1
ATOM 727 C CA . ASP A 1 96 ? -4.224 -15.812 1.959 1.00 91.81 96 ASP A CA 1
ATOM 728 C C . ASP A 1 96 ? -2.858 -15.322 1.496 1.00 91.81 96 ASP A C 1
ATOM 730 O O . ASP A 1 96 ? -2.607 -14.116 1.520 1.00 91.81 96 ASP A O 1
ATOM 734 N N . ALA A 1 97 ? -2.012 -16.224 1.000 1.00 94.62 97 ALA A N 1
ATOM 735 C CA . ALA A 1 97 ? -0.745 -15.849 0.384 1.00 94.62 97 ALA A CA 1
ATOM 736 C C . ALA A 1 97 ? -0.968 -14.938 -0.832 1.00 94.62 97 ALA A C 1
ATOM 738 O O . ALA A 1 97 ? -0.348 -13.877 -0.923 1.00 94.62 97 ALA A O 1
ATOM 739 N N . TYR A 1 98 ? -1.932 -15.274 -1.699 1.00 94.81 98 TYR A N 1
ATOM 740 C CA . TYR A 1 98 ? -2.260 -14.464 -2.874 1.00 94.81 98 TYR A CA 1
ATOM 741 C C . TYR A 1 98 ? -2.648 -13.034 -2.496 1.00 94.81 98 TYR A C 1
ATOM 743 O O . TYR A 1 98 ? -2.229 -12.086 -3.156 1.00 94.81 98 TYR A O 1
ATOM 751 N N . TYR A 1 99 ? -3.413 -12.852 -1.417 1.00 92.19 99 TYR A N 1
ATOM 752 C CA . TYR A 1 99 ? -3.792 -11.526 -0.939 1.00 92.19 99 TYR A CA 1
ATOM 753 C C . TYR A 1 99 ? -2.562 -10.655 -0.618 1.00 92.19 99 TYR A C 1
ATOM 755 O O . TYR A 1 99 ? -2.486 -9.502 -1.057 1.00 92.19 99 TYR A O 1
ATOM 763 N N . TYR A 1 100 ? -1.586 -11.199 0.116 1.00 93.56 100 TYR A N 1
ATOM 764 C CA . TYR A 1 100 ? -0.366 -10.471 0.482 1.00 93.56 100 TYR A CA 1
ATOM 765 C C . TYR A 1 100 ? 0.566 -10.248 -0.716 1.00 93.56 100 TYR A C 1
ATOM 767 O O . TYR A 1 100 ? 1.133 -9.159 -0.861 1.00 93.56 100 TYR A O 1
ATOM 775 N N . ASP A 1 101 ? 0.690 -11.239 -1.599 1.00 96.31 101 ASP A N 1
ATOM 776 C CA . ASP A 1 101 ? 1.495 -11.125 -2.817 1.00 96.31 101 ASP A CA 1
ATOM 777 C C . ASP A 1 101 ? 0.912 -10.080 -3.773 1.00 96.31 101 ASP A C 1
ATOM 779 O O . ASP A 1 101 ? 1.645 -9.238 -4.300 1.00 96.31 101 ASP A O 1
ATOM 783 N N . ASN A 1 102 ? -0.414 -10.043 -3.920 1.00 95.44 102 ASN A N 1
ATOM 784 C CA . ASN A 1 102 ? -1.094 -9.059 -4.753 1.00 95.44 102 ASN A CA 1
ATOM 785 C C . ASN A 1 102 ? -0.920 -7.634 -4.201 1.00 95.44 102 ASN A C 1
ATOM 787 O O . ASN A 1 102 ? -0.671 -6.695 -4.960 1.00 95.44 102 ASN A O 1
ATOM 791 N N . GLU A 1 103 ? -0.965 -7.446 -2.876 1.00 95.06 103 GLU A N 1
ATOM 792 C CA . GLU A 1 103 ? -0.645 -6.150 -2.261 1.00 95.06 103 GLU A CA 1
ATOM 793 C C . GLU A 1 103 ? 0.792 -5.705 -2.604 1.00 95.06 103 GLU A C 1
ATOM 795 O O . GLU A 1 103 ? 1.032 -4.531 -2.914 1.00 95.06 103 GLU A O 1
ATOM 800 N N . ARG A 1 104 ? 1.760 -6.630 -2.581 1.00 97.12 104 ARG A N 1
ATOM 801 C CA . ARG A 1 104 ? 3.153 -6.350 -2.962 1.00 97.12 104 ARG A CA 1
ATOM 802 C C . ARG A 1 104 ? 3.281 -6.009 -4.447 1.00 97.12 104 ARG A C 1
ATOM 804 O O . ARG A 1 104 ? 4.009 -5.073 -4.781 1.00 97.12 104 ARG A O 1
ATOM 811 N N . PHE A 1 105 ? 2.561 -6.714 -5.315 1.00 98.19 105 PHE A N 1
ATOM 812 C CA . PHE A 1 105 ? 2.514 -6.442 -6.751 1.00 98.19 105 PHE A CA 1
ATOM 813 C C . PHE A 1 105 ? 1.994 -5.028 -7.050 1.00 98.19 105 PHE A C 1
ATOM 815 O O . PHE A 1 105 ? 2.674 -4.252 -7.725 1.00 98.19 105 PHE A O 1
ATOM 822 N N . HIS A 1 106 ? 0.861 -4.630 -6.463 1.00 97.88 106 HIS A N 1
ATOM 823 C CA . HIS A 1 106 ? 0.331 -3.274 -6.628 1.00 97.88 106 HIS A CA 1
ATOM 824 C C . HIS A 1 106 ? 1.297 -2.198 -6.105 1.00 97.88 106 HIS A C 1
ATOM 826 O O . HIS A 1 106 ? 1.537 -1.202 -6.788 1.00 97.88 106 HIS A O 1
ATOM 832 N N . LYS A 1 107 ? 1.927 -2.406 -4.938 1.00 98.00 107 LYS A N 1
ATOM 833 C CA . LYS A 1 107 ? 2.937 -1.470 -4.405 1.00 98.00 107 LYS A CA 1
ATOM 834 C C . LYS A 1 107 ? 4.143 -1.306 -5.332 1.00 98.00 107 LYS A C 1
ATOM 836 O O . LYS A 1 107 ? 4.652 -0.192 -5.449 1.00 98.00 107 LYS A O 1
ATOM 841 N N . ALA A 1 108 ? 4.582 -2.376 -5.998 1.00 98.50 108 ALA A N 1
ATOM 842 C CA . ALA A 1 108 ? 5.663 -2.303 -6.979 1.00 98.50 108 ALA A CA 1
ATOM 843 C C . ALA A 1 108 ? 5.278 -1.421 -8.179 1.00 98.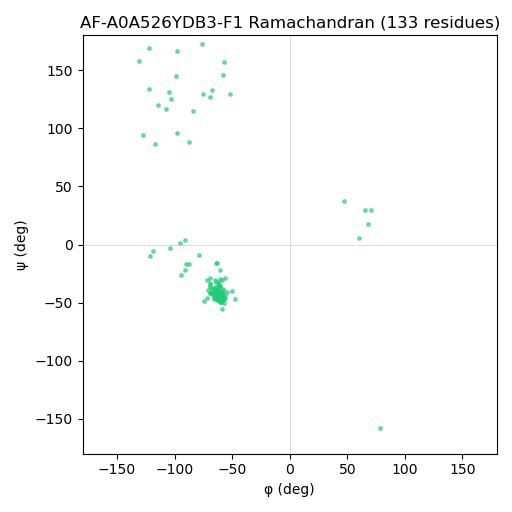50 108 ALA A C 1
ATOM 845 O O . ALA A 1 108 ? 6.072 -0.583 -8.601 1.00 98.50 108 ALA A O 1
ATOM 846 N N . ILE A 1 109 ? 4.039 -1.532 -8.671 1.00 98.62 109 ILE A N 1
ATOM 847 C CA . ILE A 1 109 ? 3.516 -0.659 -9.736 1.00 98.62 109 ILE A CA 1
ATOM 848 C C . ILE A 1 109 ? 3.452 0.799 -9.266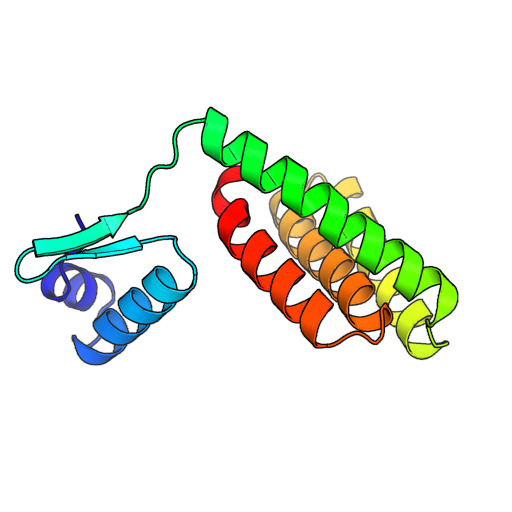 1.00 98.62 109 ILE A C 1
ATOM 850 O O . ILE A 1 109 ? 3.881 1.700 -9.987 1.00 98.62 109 ILE A O 1
ATOM 854 N N . TYR A 1 110 ? 2.956 1.051 -8.051 1.00 98.56 110 TYR A N 1
ATOM 855 C CA . TYR A 1 110 ? 2.878 2.411 -7.513 1.00 98.56 110 TYR A CA 1
ATOM 856 C C . TYR A 1 110 ? 4.262 3.062 -7.425 1.00 98.56 110 TYR A C 1
ATOM 858 O O . TYR A 1 110 ? 4.418 4.214 -7.824 1.00 98.56 110 TYR A O 1
ATOM 866 N N . ALA A 1 111 ? 5.273 2.324 -6.956 1.00 98.50 111 ALA A N 1
ATOM 867 C CA . ALA A 1 111 ? 6.652 2.801 -6.900 1.00 98.50 111 ALA A CA 1
ATOM 868 C C . ALA A 1 111 ? 7.211 3.095 -8.303 1.00 98.50 111 ALA A C 1
ATOM 870 O O . ALA A 1 111 ? 7.756 4.175 -8.533 1.00 98.50 111 ALA A O 1
ATOM 871 N N . ALA A 1 112 ? 6.974 2.194 -9.261 1.00 98.69 112 ALA A N 1
ATOM 872 C CA . ALA A 1 112 ? 7.417 2.339 -10.646 1.00 98.69 112 ALA A CA 1
ATOM 873 C C . ALA A 1 112 ? 6.782 3.532 -11.381 1.00 98.69 112 ALA A C 1
ATOM 875 O O . ALA A 1 112 ? 7.298 3.969 -12.408 1.00 98.69 112 ALA A O 1
ATOM 876 N N . SER A 1 113 ? 5.691 4.111 -10.859 1.00 98.50 113 SER A N 1
ATOM 877 C CA . SER A 1 113 ? 5.131 5.369 -11.375 1.00 98.50 113 SER A CA 1
ATOM 878 C C . SER A 1 113 ? 6.083 6.566 -11.228 1.00 98.50 113 SER A C 1
ATOM 880 O O . SER A 1 113 ? 5.862 7.615 -11.851 1.00 98.50 113 SER A O 1
ATOM 882 N N . HIS A 1 114 ? 7.122 6.438 -10.388 1.00 98.25 114 HIS A N 1
ATOM 883 C CA . HIS A 1 114 ? 8.056 7.507 -10.018 1.00 98.25 114 HIS A CA 1
ATOM 884 C C . HIS A 1 114 ? 7.321 8.805 -9.639 1.00 98.25 114 HIS A C 1
ATOM 886 O O . HIS A 1 114 ? 7.725 9.916 -9.980 1.00 98.25 114 HIS A O 1
ATOM 892 N N . SER A 1 115 ? 6.179 8.656 -8.962 1.00 98.31 115 SER A N 1
ATOM 893 C CA . SER A 1 115 ? 5.377 9.733 -8.389 1.00 98.31 115 SER A CA 1
ATOM 894 C C . SER A 1 115 ? 5.118 9.415 -6.919 1.00 98.31 115 SER A C 1
ATOM 896 O O . SER A 1 115 ? 4.183 8.691 -6.582 1.00 98.31 115 SER A O 1
ATOM 898 N N . GLY A 1 116 ? 5.971 9.949 -6.038 1.00 97.69 116 GLY A N 1
ATOM 899 C CA . GLY A 1 116 ? 5.916 9.650 -4.601 1.00 97.69 116 GLY A CA 1
ATOM 900 C C . GLY A 1 116 ? 4.552 9.963 -3.986 1.00 97.69 116 GLY A C 1
ATOM 901 O O . GLY A 1 116 ? 3.961 9.113 -3.330 1.00 97.69 116 GLY A O 1
ATOM 902 N N . PHE A 1 117 ? 3.994 11.135 -4.301 1.00 98.19 117 PHE A N 1
ATOM 903 C CA . PHE A 1 117 ? 2.685 11.533 -3.787 1.00 98.19 117 PHE A CA 1
ATOM 904 C C . PHE A 1 117 ? 1.553 10.613 -4.269 1.00 98.19 117 PHE A C 1
ATOM 906 O O . PHE A 1 117 ? 0.700 10.227 -3.475 1.00 98.19 117 PHE A O 1
ATOM 913 N N . LEU A 1 118 ? 1.549 10.211 -5.547 1.00 98.44 118 LEU A N 1
ATOM 914 C CA . LEU A 1 118 ? 0.548 9.270 -6.056 1.00 98.44 118 LEU A CA 1
ATOM 915 C C . LEU A 1 118 ? 0.660 7.915 -5.353 1.00 98.44 118 LEU A C 1
ATOM 917 O O . LEU A 1 118 ? -0.352 7.368 -4.922 1.00 98.44 118 LEU A O 1
ATOM 921 N N . ALA A 1 119 ? 1.881 7.401 -5.190 1.00 98.38 119 ALA A N 1
ATOM 922 C CA . ALA A 1 119 ? 2.111 6.147 -4.486 1.00 98.38 119 ALA A CA 1
ATOM 923 C C . ALA A 1 119 ? 1.602 6.202 -3.036 1.00 98.38 119 ALA A C 1
ATOM 925 O O . ALA A 1 119 ? 0.954 5.260 -2.581 1.00 98.38 119 ALA A O 1
ATOM 926 N N . GLU A 1 120 ? 1.822 7.316 -2.332 1.00 97.25 120 GLU A N 1
ATOM 927 C CA . GLU A 1 120 ? 1.279 7.545 -0.988 1.00 97.25 120 GLU A CA 1
ATOM 928 C C . GLU A 1 120 ? -0.256 7.501 -0.968 1.00 97.25 120 GLU A C 1
ATOM 930 O O . GLU A 1 120 ? -0.831 6.808 -0.124 1.00 97.25 120 GLU A O 1
ATOM 935 N N . GLN A 1 121 ? -0.923 8.183 -1.909 1.00 97.62 121 GLN A N 1
ATOM 936 C CA . GLN A 1 121 ? -2.389 8.183 -1.991 1.00 97.62 121 GLN A CA 1
ATOM 937 C C . GLN A 1 121 ? -2.946 6.788 -2.311 1.00 97.62 121 GLN A C 1
ATOM 939 O O . GLN A 1 121 ? -3.887 6.341 -1.650 1.00 97.62 121 GLN A O 1
ATOM 944 N N . CYS A 1 122 ? -2.336 6.066 -3.259 1.00 97.81 122 CYS A N 1
ATOM 945 C CA . CYS A 1 122 ? -2.716 4.691 -3.584 1.00 97.81 122 CYS A CA 1
ATOM 946 C C . CYS A 1 122 ? -2.575 3.774 -2.364 1.00 97.81 122 CYS A C 1
ATOM 948 O O . CYS A 1 122 ? -3.514 3.061 -2.023 1.00 97.81 122 CYS A O 1
ATOM 950 N N . VAL A 1 123 ? -1.440 3.819 -1.654 1.00 95.88 123 VAL A N 1
ATOM 951 C CA . VAL A 1 123 ? -1.211 2.992 -0.454 1.00 95.88 123 VAL A CA 1
ATOM 952 C C . VAL A 1 123 ? -2.213 3.321 0.653 1.00 95.88 123 VAL A C 1
ATOM 954 O O . VAL A 1 123 ? -2.732 2.406 1.299 1.00 95.88 123 VAL A O 1
ATOM 957 N N . ALA A 1 124 ? -2.501 4.603 0.882 1.00 93.44 124 ALA A N 1
ATOM 958 C CA . ALA A 1 124 ? -3.461 5.024 1.895 1.00 93.44 124 ALA A CA 1
ATOM 959 C C . ALA A 1 124 ? -4.873 4.497 1.592 1.00 93.44 124 ALA A C 1
ATOM 961 O O . ALA A 1 124 ? -5.510 3.901 2.467 1.00 93.44 124 ALA A O 1
ATOM 962 N N . LEU A 1 125 ? -5.343 4.651 0.349 1.00 93.88 125 LEU A N 1
ATOM 963 C CA . LEU A 1 125 ? -6.659 4.161 -0.056 1.00 93.88 125 LEU A CA 1
ATOM 964 C C . LEU A 1 125 ? -6.714 2.625 -0.093 1.00 93.88 125 LEU A C 1
ATOM 966 O O . LEU A 1 125 ? -7.706 2.045 0.353 1.00 93.88 125 LEU A O 1
ATOM 970 N N . HIS A 1 126 ? -5.629 1.957 -0.504 1.00 93.19 126 HIS A N 1
ATOM 971 C CA . HIS A 1 126 ? -5.507 0.495 -0.467 1.00 93.19 126 HIS A CA 1
ATOM 972 C C . HIS A 1 126 ? -5.703 -0.049 0.943 1.00 93.19 126 HIS A C 1
ATOM 974 O O . HIS A 1 126 ? -6.531 -0.932 1.155 1.00 93.19 126 HIS A O 1
ATOM 980 N N . ARG A 1 127 ? -4.996 0.518 1.927 1.00 90.00 127 ARG A N 1
ATOM 981 C CA . ARG A 1 127 ? -5.118 0.122 3.339 1.00 90.00 127 ARG A CA 1
ATOM 982 C C . ARG A 1 127 ? -6.520 0.344 3.890 1.00 90.00 127 ARG A C 1
ATOM 984 O O . ARG A 1 127 ? -6.986 -0.438 4.711 1.00 90.00 127 ARG A O 1
ATOM 991 N N . ARG A 1 128 ? -7.207 1.394 3.441 1.00 90.44 128 ARG A N 1
ATOM 992 C CA . ARG A 1 128 ? -8.584 1.662 3.866 1.00 90.44 128 ARG A CA 1
ATOM 993 C C . ARG A 1 128 ? -9.585 0.676 3.258 1.00 90.44 128 ARG A C 1
ATOM 995 O O . ARG A 1 128 ? -10.589 0.370 3.893 1.00 90.44 128 ARG A O 1
ATOM 1002 N N . LEU A 1 129 ? -9.304 0.170 2.056 1.00 90.75 129 LEU A N 1
ATOM 1003 C CA . LEU A 1 129 ? -10.124 -0.825 1.359 1.00 90.75 129 LEU A CA 1
ATOM 1004 C C . LEU A 1 129 ? -9.778 -2.278 1.714 1.00 90.75 129 LEU A C 1
ATOM 1006 O O . LEU A 1 129 ? -10.589 -3.162 1.459 1.00 90.75 129 LEU A O 1
ATOM 1010 N N . GLN A 1 130 ? -8.613 -2.533 2.316 1.00 88.75 130 GLN A N 1
ATOM 1011 C CA . GLN A 1 130 ? -8.131 -3.871 2.685 1.00 88.75 130 GLN A CA 1
ATOM 1012 C C . GLN A 1 130 ? -9.180 -4.740 3.407 1.00 88.75 130 GLN A C 1
ATOM 1014 O O . GLN A 1 130 ? -9.370 -5.879 2.977 1.00 88.75 130 GLN A O 1
ATOM 1019 N N . PRO A 1 131 ? -9.916 -4.248 4.426 1.00 86.94 131 PRO A N 1
ATOM 1020 C CA . PRO A 1 131 ? -10.943 -5.050 5.100 1.00 86.94 131 PRO A CA 1
ATOM 1021 C C . PRO A 1 131 ? -12.083 -5.526 4.188 1.00 86.94 131 PRO A C 1
ATOM 1023 O O . PRO A 1 131 ? -12.745 -6.501 4.520 1.00 86.94 131 PRO A O 1
ATOM 1026 N N . TYR A 1 132 ? -12.306 -4.855 3.054 1.00 87.31 132 TYR A N 1
ATOM 1027 C CA . TYR A 1 132 ? -13.390 -5.135 2.105 1.00 87.31 132 TYR A CA 1
ATOM 1028 C C . TYR A 1 132 ? -12.910 -5.860 0.838 1.00 87.31 132 TYR A C 1
ATOM 1030 O O . TYR A 1 132 ? -13.721 -6.185 -0.022 1.00 87.31 132 TYR A O 1
ATOM 1038 N N . ARG A 1 133 ? -11.596 -6.095 0.700 1.00 81.88 133 ARG A N 1
ATOM 1039 C CA . ARG A 1 133 ? -10.990 -6.850 -0.415 1.00 81.88 133 ARG A CA 1
ATOM 1040 C C . ARG A 1 133 ? -10.871 -8.351 -0.130 1.00 81.88 133 ARG A C 1
ATOM 1042 O O . ARG A 1 133 ? -10.668 -9.124 -1.057 1.00 81.88 133 ARG A O 1
ATOM 1049 N N . ARG A 1 134 ? -10.976 -8.746 1.141 1.00 71.88 134 ARG A N 1
ATOM 1050 C CA . ARG A 1 134 ? -11.007 -10.137 1.606 1.00 71.88 134 ARG A CA 1
ATOM 1051 C C . ARG A 1 134 ? -12.475 -10.520 1.831 1.00 71.88 134 ARG A C 1
ATOM 1053 O O . ARG A 1 134 ? -13.031 -10.187 2.876 1.00 71.88 134 ARG A O 1
ATOM 1060 N N . LEU A 1 135 ? -13.101 -11.149 0.840 1.00 51.34 135 LEU A N 1
ATOM 1061 C CA . LEU A 1 135 ? -14.432 -11.757 0.939 1.00 51.34 135 LEU A CA 1
ATOM 1062 C C . LEU A 1 135 ? -14.383 -13.169 0.367 1.00 51.34 135 LEU A C 1
ATOM 1064 O O . LEU A 1 135 ? -13.818 -13.315 -0.739 1.00 51.34 135 LEU A O 1
#

Nearest PDB structures (foldseek):
  4p9f-assembly1_A  TM=8.201E-01  e=3.591E-06  Escherichia coli UMEA 3718-1
  7u5q-assembly2_B  TM=7.469E-01  e=5.282E-06  Brucella melitensis ATCC 23457
  4p9f-assembly1_B  TM=8.511E-01  e=5.064E-05  Escherichia coli UMEA 3718-1
  3c7j-assembly1_B-2  TM=5.465E-01  e=1.776E-05  Pseudomonas syringae pv. tomato str. DC3000
  3c7j-assembly1_A-2  TM=5.519E-01  e=2.215E-05  Pseudomonas syringae pv. tomato str. DC3000

Sequence (135 aa):
RLDEVQLATRFGVSRTPVREALMQLNAIGLVEIRPRRGAVVIDPGPHRIFEMFEVMAELEGLAGSLAARRFTDADRTTILAAHADCERSSSAGDSDAYYYDNERFHKAIYAASHSGFLAEQCVALHRRLQPYRRL